Protein AF-A0A4S3LMI3-F1 (afdb_monomer_lite)

Radius of gyration: 13.81 Å; chains: 1; bounding box: 31×14×41 Å

Sequence (54 aa):
FMGMSTASVWFLNAAGYAMLKVFVGRDSHRQLLNDQLTAFRALPAMLAERESVI

Structure (mmCIF, N/CA/C/O backbone):
data_AF-A0A4S3LMI3-F1
#
_entry.id   AF-A0A4S3LMI3-F1
#
loop_
_atom_site.group_PDB
_atom_site.id
_atom_site.type_symbol
_atom_site.label_atom_id
_atom_site.label_alt_id
_atom_site.label_comp_id
_atom_site.label_asym_id
_atom_site.label_entity_id
_atom_site.label_seq_id
_atom_site.pdbx_PDB_ins_code
_atom_site.Cartn_x
_atom_site.Cartn_y
_atom_site.Cartn_z
_atom_site.occupancy
_atom_site.B_iso_or_equiv
_atom_site.auth_seq_id
_atom_site.auth_comp_id
_atom_site.auth_asym_id
_atom_site.auth_atom_id
_atom_site.pdbx_PDB_model_num
ATOM 1 N N . PHE A 1 1 ? 2.968 -7.215 12.015 1.00 78.81 1 PHE A N 1
ATOM 2 C CA . PHE A 1 1 ? 4.170 -6.750 12.728 1.00 78.81 1 PHE A CA 1
ATOM 3 C C . PHE A 1 1 ? 3.856 -6.528 14.206 1.00 78.81 1 PHE A C 1
ATOM 5 O O . PHE A 1 1 ? 2.827 -5.927 14.489 1.00 78.81 1 PHE A O 1
ATOM 12 N N . MET A 1 2 ? 4.687 -7.035 15.129 1.00 89.56 2 MET A N 1
ATOM 13 C CA . MET A 1 2 ? 4.472 -6.929 16.590 1.00 89.56 2 MET A CA 1
ATOM 14 C C . MET A 1 2 ? 3.038 -7.296 17.034 1.00 89.56 2 MET A C 1
ATOM 16 O O . MET A 1 2 ? 2.373 -6.539 17.732 1.00 89.56 2 MET A O 1
ATOM 20 N N . GLY A 1 3 ? 2.527 -8.437 16.557 1.00 92.00 3 GLY A N 1
ATOM 21 C CA . GLY A 1 3 ? 1.186 -8.930 16.908 1.00 92.00 3 GLY A CA 1
ATOM 22 C C . GLY A 1 3 ? 0.004 -8.274 16.177 1.00 92.00 3 GLY A C 1
ATOM 23 O O . GLY A 1 3 ? -1.130 -8.668 16.409 1.00 92.00 3 GLY A O 1
ATOM 24 N N . MET A 1 4 ? 0.234 -7.314 15.272 1.00 93.88 4 MET A N 1
ATOM 25 C CA . MET A 1 4 ? -0.834 -6.642 14.5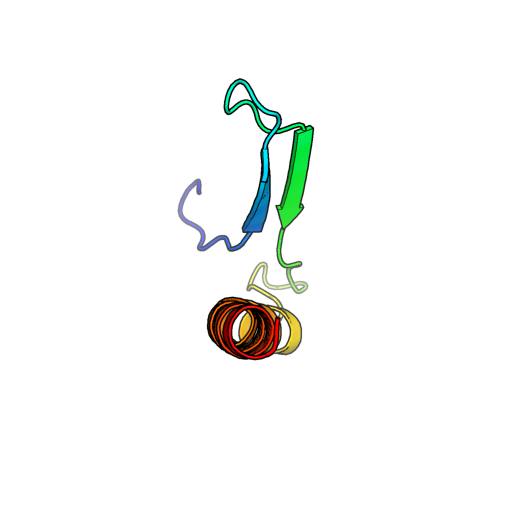13 1.00 93.88 4 MET A CA 1
ATOM 26 C C . MET A 1 4 ? -0.702 -6.852 13.000 1.00 93.88 4 MET A C 1
ATOM 28 O O . MET A 1 4 ? 0.403 -6.797 12.458 1.00 93.88 4 MET A O 1
ATOM 32 N N . SER A 1 5 ? -1.817 -7.011 12.286 1.00 95.75 5 SER A N 1
ATOM 33 C CA . SER A 1 5 ? -1.831 -7.074 10.814 1.00 95.75 5 SER A CA 1
ATOM 34 C C . SER A 1 5 ? -1.372 -5.757 10.194 1.00 95.75 5 SER A C 1
ATOM 36 O O . SER A 1 5 ? -1.771 -4.693 10.658 1.00 95.75 5 SER A O 1
ATOM 38 N N . THR A 1 6 ? -0.551 -5.806 9.148 1.00 97.62 6 THR A N 1
ATOM 39 C CA . THR A 1 6 ? -0.041 -4.632 8.415 1.00 97.62 6 THR A CA 1
ATOM 40 C C . THR A 1 6 ? -0.158 -4.869 6.915 1.00 97.62 6 THR A C 1
ATOM 42 O O . THR A 1 6 ? 0.050 -5.996 6.475 1.00 97.62 6 THR A O 1
ATOM 45 N N . ALA A 1 7 ? -0.424 -3.818 6.140 1.00 98.25 7 ALA A N 1
ATOM 46 C CA . ALA A 1 7 ? -0.428 -3.846 4.678 1.00 98.25 7 ALA A CA 1
ATOM 47 C C . ALA A 1 7 ? 0.375 -2.653 4.145 1.00 98.25 7 ALA A C 1
ATOM 49 O O . ALA A 1 7 ? 0.262 -1.549 4.686 1.00 98.25 7 ALA A O 1
ATOM 50 N N . SER A 1 8 ? 1.213 -2.876 3.131 1.00 98.19 8 SER A N 1
ATOM 51 C CA . SER A 1 8 ? 2.098 -1.837 2.601 1.00 98.19 8 SER A CA 1
ATOM 52 C C . SER A 1 8 ? 2.498 -2.066 1.149 1.00 98.19 8 SER A C 1
ATOM 54 O O . SER A 1 8 ? 2.714 -3.211 0.759 1.00 98.19 8 SER A O 1
ATOM 56 N N . VAL A 1 9 ? 2.699 -0.978 0.405 1.00 98.00 9 VAL A N 1
ATOM 57 C CA . VAL A 1 9 ? 3.319 -0.966 -0.930 1.00 98.00 9 VAL A CA 1
ATOM 58 C C . VAL A 1 9 ? 4.771 -0.519 -0.791 1.00 98.00 9 VAL A C 1
ATOM 60 O O . VAL A 1 9 ? 5.058 0.450 -0.082 1.00 98.00 9 VAL A O 1
ATOM 63 N N . TRP A 1 10 ? 5.694 -1.252 -1.414 1.00 98.19 10 TRP A N 1
ATOM 64 C CA . TRP A 1 10 ? 7.129 -0.975 -1.364 1.00 98.19 10 TRP A CA 1
ATOM 65 C C . TRP A 1 10 ? 7.610 -0.559 -2.747 1.00 98.19 10 TRP A C 1
ATOM 67 O O . TRP A 1 10 ? 7.422 -1.288 -3.715 1.00 98.19 10 TRP A O 1
ATOM 77 N N . PHE A 1 11 ? 8.269 0.591 -2.819 1.00 98.19 11 PHE A N 1
ATOM 78 C CA . PHE A 1 11 ? 8.940 1.061 -4.022 1.00 98.19 11 PHE A CA 1
ATOM 79 C C . PHE A 1 11 ? 10.423 0.752 -3.864 1.00 98.19 11 PHE A C 1
ATOM 81 O O . PHE A 1 11 ? 11.073 1.272 -2.952 1.00 98.19 11 PHE A O 1
ATOM 88 N N . LEU A 1 12 ? 10.933 -0.145 -4.704 1.00 98.38 12 LEU A N 1
ATOM 89 C CA . LEU A 1 12 ? 12.316 -0.610 -4.656 1.00 98.38 12 LEU A CA 1
ATOM 90 C C . LEU A 1 12 ? 13.158 0.115 -5.710 1.00 98.38 12 LEU A C 1
ATOM 92 O O . LEU A 1 12 ? 12.667 0.410 -6.798 1.00 98.38 12 LEU A O 1
ATOM 96 N N . ASN A 1 13 ? 14.427 0.381 -5.400 1.00 98.12 13 ASN A N 1
ATOM 97 C CA . ASN A 1 13 ? 15.403 0.772 -6.417 1.00 98.12 13 ASN A CA 1
ATOM 98 C C . ASN A 1 13 ? 15.874 -0.449 -7.225 1.00 98.12 13 ASN A C 1
ATOM 100 O O . ASN A 1 13 ? 15.566 -1.593 -6.894 1.00 98.12 13 ASN A O 1
ATOM 104 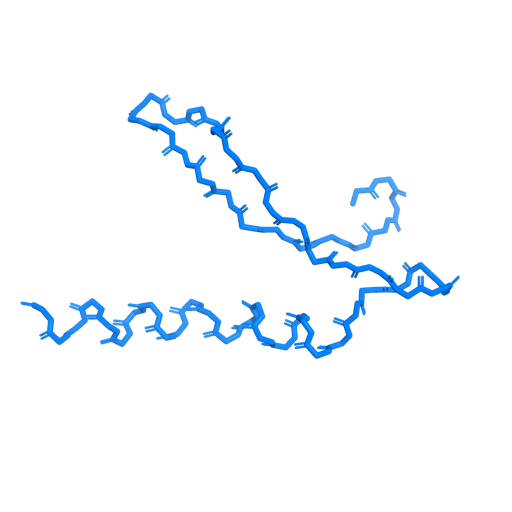N N . ALA A 1 14 ? 16.689 -0.207 -8.256 1.00 98.12 14 ALA A N 1
ATOM 105 C CA . ALA A 1 14 ? 17.253 -1.263 -9.102 1.00 98.12 14 ALA A CA 1
ATOM 106 C C . ALA A 1 14 ? 18.123 -2.287 -8.339 1.00 98.12 14 ALA A C 1
ATOM 108 O O . ALA A 1 14 ? 18.285 -3.411 -8.799 1.00 98.12 14 ALA A O 1
ATOM 109 N N . ALA A 1 15 ? 18.658 -1.923 -7.169 1.00 98.25 15 ALA A N 1
ATOM 110 C CA . ALA A 1 15 ? 19.416 -2.824 -6.299 1.00 98.25 15 ALA A CA 1
ATOM 111 C C . ALA A 1 15 ? 18.527 -3.601 -5.301 1.00 98.25 15 ALA A C 1
ATOM 113 O O . ALA A 1 15 ? 19.040 -4.326 -4.453 1.00 98.25 15 ALA A O 1
ATOM 114 N N . GLY A 1 16 ? 17.199 -3.454 -5.377 1.00 97.69 16 GLY A N 1
ATOM 115 C CA . GLY A 1 16 ? 16.232 -4.147 -4.520 1.00 97.69 16 GLY A CA 1
ATOM 116 C C . GLY A 1 16 ? 16.011 -3.510 -3.144 1.00 97.69 16 GLY A C 1
ATOM 117 O O . GLY A 1 16 ? 15.245 -4.040 -2.338 1.00 97.69 16 GLY A O 1
ATOM 118 N N . TYR A 1 17 ? 16.633 -2.365 -2.851 1.00 98.31 17 TYR A N 1
ATOM 119 C CA . TYR A 1 17 ? 16.426 -1.657 -1.588 1.00 98.31 17 TYR A CA 1
ATOM 120 C C . TYR A 1 17 ? 15.165 -0.799 -1.636 1.00 98.31 17 TYR A C 1
ATOM 122 O O . TYR A 1 17 ? 14.897 -0.115 -2.623 1.00 98.31 17 TYR A O 1
ATOM 130 N N . ALA A 1 18 ? 14.407 -0.789 -0.539 1.00 98.19 18 ALA A N 1
ATOM 131 C CA . ALA A 1 18 ? 13.223 0.052 -0.427 1.00 98.19 18 ALA A CA 1
ATOM 132 C C . ALA A 1 18 ? 13.606 1.540 -0.390 1.00 98.19 18 ALA A C 1
ATOM 134 O O . ALA A 1 18 ? 14.241 1.994 0.559 1.00 98.19 18 ALA A O 1
ATOM 135 N N . MET A 1 19 ? 13.170 2.290 -1.400 1.00 98.44 19 MET A N 1
ATOM 136 C CA . MET A 1 19 ? 13.258 3.752 -1.453 1.00 98.44 19 MET A CA 1
ATOM 137 C C . MET A 1 19 ? 12.108 4.409 -0.687 1.00 98.44 19 MET A C 1
ATOM 139 O O . MET A 1 19 ? 12.293 5.438 -0.046 1.00 98.44 19 MET A O 1
ATOM 143 N N . LEU A 1 20 ? 10.917 3.806 -0.752 1.00 98.50 20 LEU A N 1
ATOM 144 C CA . LEU A 1 20 ? 9.705 4.288 -0.094 1.00 98.50 20 LEU A CA 1
ATOM 145 C C . LEU A 1 20 ? 8.825 3.107 0.319 1.00 98.50 20 LEU A C 1
ATOM 147 O O . LEU A 1 20 ? 8.700 2.117 -0.403 1.00 98.50 20 LEU A O 1
ATOM 151 N N . LYS A 1 21 ? 8.180 3.234 1.480 1.00 98.12 21 LYS A N 1
ATOM 152 C CA . LYS A 1 21 ? 7.153 2.307 1.960 1.00 98.12 21 LYS A CA 1
ATOM 153 C C . LYS A 1 21 ? 5.915 3.106 2.333 1.00 98.12 21 LYS A C 1
ATOM 155 O O . LYS A 1 21 ? 5.999 4.003 3.167 1.00 98.12 21 LYS A O 1
ATOM 160 N N . VAL A 1 22 ? 4.778 2.761 1.742 1.00 98.19 22 VAL A N 1
ATOM 161 C CA . VAL A 1 22 ? 3.479 3.351 2.083 1.00 98.19 22 VAL A CA 1
ATOM 162 C C . VAL A 1 22 ? 2.670 2.302 2.823 1.00 98.19 22 VAL A C 1
ATOM 164 O O . VAL A 1 22 ? 2.504 1.192 2.322 1.00 98.19 22 VAL A O 1
ATOM 167 N N . PHE A 1 23 ? 2.187 2.638 4.015 1.00 98.25 23 PHE A N 1
ATOM 168 C CA . PHE A 1 23 ? 1.402 1.739 4.856 1.00 98.25 23 PHE A CA 1
ATOM 169 C C . PHE A 1 23 ? -0.070 2.136 4.830 1.00 98.25 23 PHE A C 1
ATOM 171 O O . PHE A 1 23 ? -0.394 3.321 4.864 1.00 98.25 23 PHE A O 1
ATOM 178 N N . VAL A 1 24 ? -0.952 1.136 4.819 1.00 98.50 24 VAL A N 1
ATOM 179 C CA . VAL A 1 24 ? -2.383 1.350 5.064 1.00 98.50 24 VAL A CA 1
ATOM 180 C C . VAL A 1 24 ? -2.555 1.915 6.475 1.00 98.50 24 VAL A C 1
ATOM 182 O O . VAL A 1 24 ? -1.987 1.381 7.436 1.00 98.50 24 VAL A O 1
ATOM 185 N N . GLY A 1 25 ? -3.315 3.004 6.587 1.00 97.75 25 GLY A N 1
ATOM 186 C CA . GLY A 1 25 ? -3.557 3.692 7.848 1.00 97.75 25 GLY A CA 1
ATOM 187 C C . GLY A 1 25 ? -4.374 2.855 8.830 1.00 97.75 25 GLY A C 1
ATOM 188 O O . GLY A 1 25 ? -4.935 1.810 8.488 1.00 97.75 25 GLY A O 1
ATOM 189 N N . ARG A 1 26 ? -4.451 3.333 10.073 1.00 98.31 26 ARG A N 1
ATOM 190 C CA . ARG A 1 26 ? -5.263 2.716 11.122 1.00 98.31 26 ARG A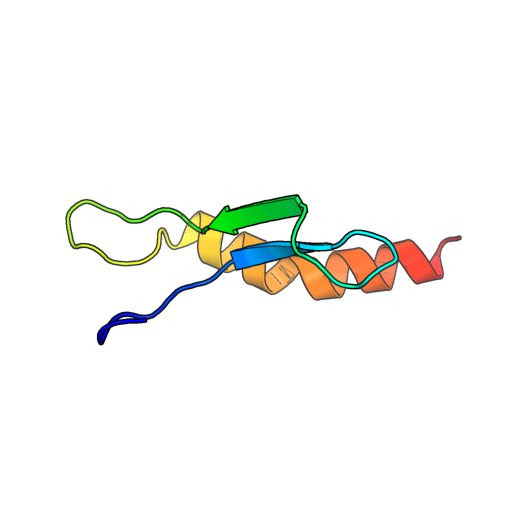 CA 1
ATOM 191 C C . ARG A 1 26 ? -6.301 3.677 11.670 1.00 98.31 26 ARG A C 1
ATOM 193 O O . ARG A 1 26 ? -6.089 4.887 11.662 1.00 98.31 26 ARG A O 1
ATOM 200 N N . ASP A 1 27 ? -7.387 3.110 12.168 1.00 97.25 27 ASP A N 1
ATOM 201 C CA . ASP A 1 27 ? -8.370 3.828 12.969 1.00 97.25 27 ASP A CA 1
ATOM 202 C C . ASP A 1 27 ? -7.913 3.996 14.435 1.00 97.25 27 ASP A C 1
ATOM 204 O O . ASP A 1 27 ? -6.828 3.561 14.845 1.00 97.25 27 ASP A O 1
ATOM 208 N N . SER A 1 28 ? -8.771 4.617 15.246 1.00 97.25 28 SER A N 1
ATOM 209 C CA . SER A 1 28 ? -8.567 4.813 16.688 1.00 97.25 28 SER A CA 1
ATOM 210 C C . SER A 1 28 ? -8.495 3.504 17.490 1.00 97.25 28 SER A C 1
ATOM 212 O O . SER A 1 28 ? -7.906 3.484 18.571 1.00 97.25 28 SER A O 1
ATOM 214 N N . HIS A 1 29 ? -9.027 2.397 16.966 1.00 95.81 29 HIS A N 1
ATOM 215 C CA . HIS A 1 29 ? -8.968 1.059 17.568 1.00 95.81 29 HIS A CA 1
ATOM 216 C C . HIS A 1 29 ? -7.734 0.264 17.127 1.00 95.81 29 HIS A C 1
ATOM 218 O O . HIS A 1 29 ? -7.587 -0.917 17.466 1.00 95.81 29 HIS A O 1
ATOM 224 N N . ARG A 1 30 ? -6.814 0.912 16.403 1.00 94.94 30 ARG A N 1
ATOM 225 C CA . ARG A 1 30 ? -5.612 0.312 15.822 1.00 94.94 30 ARG A CA 1
ATOM 226 C C . ARG A 1 30 ? -5.932 -0.788 14.808 1.00 94.94 30 ARG A C 1
ATOM 228 O O . ARG A 1 30 ? -5.066 -1.625 14.557 1.00 94.94 30 ARG A O 1
ATOM 235 N N . GLN A 1 31 ? -7.109 -0.797 14.191 1.00 96.88 31 GLN A N 1
ATOM 236 C CA . GLN A 1 31 ? -7.413 -1.673 13.057 1.00 96.88 31 GLN A CA 1
ATOM 237 C C . GLN A 1 31 ? -7.055 -0.977 11.748 1.00 96.88 31 GLN A C 1
ATOM 239 O O . GLN A 1 31 ? -6.990 0.247 11.694 1.00 96.88 31 GLN A O 1
ATOM 244 N N . LEU A 1 32 ? -6.750 -1.745 10.700 1.00 98.44 32 LEU A N 1
ATOM 245 C CA . LEU A 1 32 ? -6.492 -1.162 9.381 1.00 98.44 32 LEU A CA 1
ATOM 246 C C . LEU A 1 32 ? -7.774 -0.512 8.852 1.00 98.44 32 LEU A C 1
ATOM 248 O O . LEU A 1 32 ? -8.843 -1.113 8.942 1.00 98.44 32 LEU A O 1
ATOM 252 N N . LEU A 1 33 ? -7.655 0.684 8.272 1.00 98.50 33 LEU A N 1
ATOM 253 C CA . LEU A 1 33 ? -8.787 1.383 7.660 1.00 98.50 33 LEU A CA 1
ATOM 254 C C . LEU A 1 33 ? -9.361 0.530 6.521 1.00 98.50 33 LEU A C 1
ATOM 256 O O . LEU A 1 33 ? -8.658 0.226 5.555 1.00 98.50 33 LEU A O 1
ATOM 260 N N . ASN A 1 34 ? -10.630 0.137 6.640 1.00 98.00 34 ASN A N 1
ATOM 261 C CA . ASN A 1 34 ? -11.229 -0.875 5.768 1.00 98.00 34 ASN A CA 1
ATOM 262 C C . ASN A 1 34 ? -11.278 -0.449 4.292 1.00 98.00 34 ASN A C 1
ATOM 264 O O . ASN A 1 34 ? -10.958 -1.249 3.412 1.00 98.00 34 ASN A O 1
ATOM 268 N N . ASP A 1 35 ? -11.600 0.815 4.020 1.00 98.31 35 ASP A N 1
ATOM 269 C CA . ASP A 1 35 ? -11.680 1.339 2.651 1.00 98.31 35 ASP A CA 1
ATOM 270 C C . ASP A 1 35 ? -10.301 1.338 1.979 1.00 98.31 35 ASP A C 1
ATOM 272 O O . ASP A 1 35 ? -10.143 0.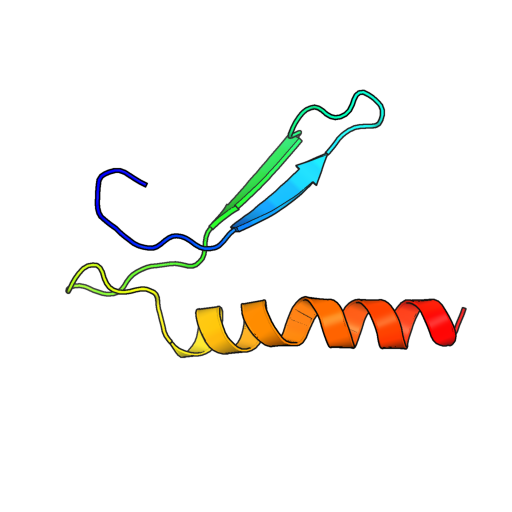865 0.853 1.00 98.31 35 ASP A O 1
ATOM 276 N N . GLN A 1 36 ? -9.266 1.769 2.710 1.00 98.50 36 GLN A N 1
ATOM 277 C CA . GLN A 1 36 ? -7.884 1.726 2.226 1.00 98.50 36 GLN A CA 1
ATOM 278 C C . GLN A 1 36 ? -7.394 0.288 2.033 1.00 98.50 36 GLN A C 1
ATOM 280 O O . GLN A 1 36 ? -6.716 -0.005 1.051 1.00 98.50 36 GLN A O 1
ATOM 285 N N . LEU A 1 37 ? -7.740 -0.624 2.948 1.00 98.44 37 LEU A N 1
ATOM 286 C CA . LEU A 1 37 ? -7.375 -2.036 2.846 1.00 98.44 37 LEU A CA 1
ATOM 287 C C . LEU A 1 37 ? -8.061 -2.719 1.654 1.00 98.44 37 LEU A C 1
ATOM 289 O O . LEU A 1 37 ? -7.450 -3.556 0.990 1.00 98.44 37 LEU A O 1
ATOM 293 N N . THR A 1 38 ? -9.309 -2.354 1.370 1.00 98.50 38 THR A N 1
ATOM 294 C CA . THR A 1 38 ? -10.057 -2.847 0.209 1.00 98.50 38 THR A CA 1
ATOM 295 C C . THR A 1 38 ? -9.416 -2.360 -1.088 1.00 98.50 38 THR A C 1
ATOM 297 O O . THR A 1 38 ? -9.099 -3.181 -1.948 1.00 98.50 38 THR A O 1
ATOM 300 N N . ALA A 1 39 ? -9.112 -1.061 -1.194 1.00 98.25 39 ALA A N 1
ATOM 301 C CA . ALA A 1 39 ? -8.386 -0.509 -2.339 1.00 98.25 39 ALA A CA 1
ATOM 302 C C . ALA A 1 39 ? -6.997 -1.155 -2.516 1.00 98.25 39 ALA A C 1
ATOM 304 O O . ALA A 1 39 ? -6.622 -1.536 -3.624 1.00 98.25 39 ALA A O 1
ATOM 305 N N . PHE A 1 40 ? -6.259 -1.362 -1.420 1.00 98.38 40 PHE A N 1
ATOM 306 C CA . PHE A 1 40 ? -4.966 -2.054 -1.436 1.00 98.38 40 PHE A CA 1
ATOM 307 C C . PHE A 1 40 ? -5.072 -3.475 -2.007 1.00 98.38 40 PHE A C 1
ATOM 309 O O . PHE A 1 40 ? -4.213 -3.888 -2.782 1.00 98.38 40 PHE A O 1
ATOM 316 N N . ARG A 1 41 ? -6.122 -4.226 -1.654 1.00 98.00 41 ARG A N 1
ATOM 317 C CA . ARG A 1 41 ? -6.338 -5.596 -2.153 1.00 98.00 41 ARG A CA 1
ATOM 318 C C . ARG A 1 41 ? -6.739 -5.648 -3.626 1.00 98.00 41 ARG A C 1
ATOM 320 O O . ARG A 1 41 ? -6.437 -6.640 -4.278 1.00 98.00 41 ARG A O 1
ATOM 327 N N . ALA A 1 42 ? -7.393 -4.610 -4.141 1.00 98.12 42 ALA A N 1
ATOM 328 C CA . ALA A 1 42 ? -7.738 -4.509 -5.558 1.00 98.12 42 ALA A CA 1
ATOM 329 C C . ALA A 1 42 ?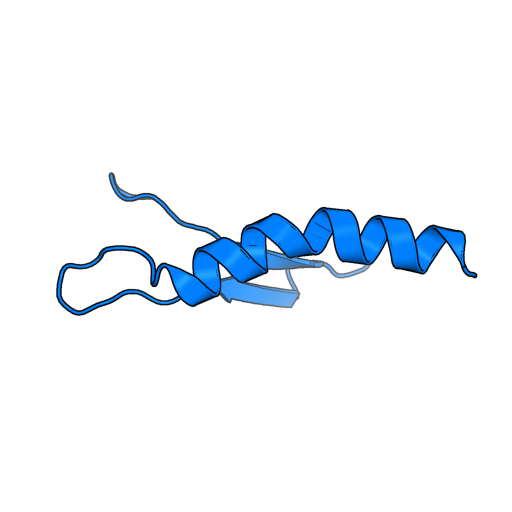 -6.532 -4.125 -6.439 1.00 98.12 42 ALA A C 1
ATOM 331 O O . ALA A 1 42 ? -6.486 -4.494 -7.612 1.00 98.12 42 ALA A O 1
ATOM 332 N N . LEU A 1 43 ? -5.539 -3.428 -5.871 1.00 97.00 43 LEU A N 1
ATOM 333 C CA . LEU A 1 43 ? -4.400 -2.874 -6.608 1.00 97.00 43 LEU A CA 1
ATOM 334 C C . LEU A 1 43 ? -3.648 -3.892 -7.496 1.00 97.00 43 LEU A C 1
ATOM 336 O O . LEU A 1 43 ? -3.381 -3.543 -8.643 1.00 97.00 43 LEU A O 1
ATOM 340 N N . PRO A 1 44 ? -3.330 -5.132 -7.062 1.00 96.31 44 PRO A N 1
ATOM 341 C CA . PRO A 1 44 ? -2.627 -6.090 -7.920 1.00 96.31 44 PRO A CA 1
ATOM 342 C C . PRO A 1 44 ? -3.393 -6.440 -9.200 1.00 96.31 44 PRO A C 1
ATOM 344 O O . PRO A 1 44 ? -2.790 -6.513 -10.266 1.00 96.31 44 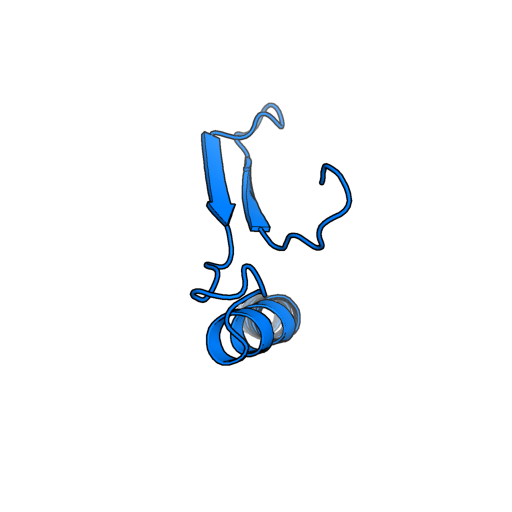PRO A O 1
ATOM 347 N N . ALA A 1 45 ? -4.716 -6.611 -9.112 1.00 96.19 45 ALA A N 1
ATOM 348 C CA . ALA A 1 45 ? -5.548 -6.908 -10.276 1.00 96.19 45 ALA A CA 1
ATOM 349 C C . ALA A 1 45 ? -5.581 -5.722 -11.253 1.00 96.19 45 ALA A C 1
ATOM 351 O O . ALA A 1 45 ? -5.419 -5.914 -12.453 1.00 96.19 45 ALA A O 1
ATOM 352 N N . MET A 1 46 ? -5.699 -4.496 -10.731 1.00 95.31 46 MET A N 1
ATOM 353 C CA . MET A 1 46 ? -5.673 -3.276 -11.547 1.00 95.31 46 MET A CA 1
ATOM 354 C C . MET A 1 46 ? -4.327 -3.066 -12.256 1.00 95.31 46 MET A C 1
ATOM 356 O O . MET A 1 46 ? -4.289 -2.581 -13.385 1.00 95.31 46 MET A O 1
ATOM 360 N N . LEU A 1 47 ? -3.214 -3.408 -11.599 1.00 94.25 47 LEU A N 1
ATOM 361 C CA . LEU A 1 47 ? -1.883 -3.328 -12.204 1.00 94.25 47 LEU A CA 1
ATOM 362 C C . LEU A 1 47 ? -1.713 -4.369 -13.314 1.00 94.25 47 LEU A C 1
ATOM 364 O O . LEU A 1 47 ? -1.253 -4.014 -14.394 1.00 94.25 47 LEU A O 1
ATOM 368 N N . ALA A 1 48 ? -2.143 -5.611 -13.077 1.00 94.06 48 ALA A N 1
ATOM 369 C CA . ALA A 1 48 ? -2.088 -6.678 -14.076 1.00 94.06 48 ALA A CA 1
ATOM 370 C C . ALA A 1 48 ? -2.941 -6.358 -15.317 1.00 94.06 48 ALA A C 1
ATOM 372 O O . ALA A 1 48 ? -2.493 -6.544 -16.447 1.00 94.06 48 ALA A O 1
ATOM 373 N N . GLU A 1 49 ? -4.148 -5.820 -15.119 1.00 92.06 49 GLU A N 1
ATOM 374 C CA . GLU A 1 49 ? -4.993 -5.345 -16.219 1.00 92.06 49 GLU A CA 1
ATOM 375 C C . GLU A 1 49 ? -4.290 -4.237 -17.014 1.00 92.06 49 GLU A C 1
ATOM 377 O O . GLU A 1 49 ? -4.266 -4.268 -18.242 1.00 92.06 49 GLU A O 1
ATOM 382 N N . ARG A 1 50 ? -3.640 -3.289 -16.332 1.00 88.88 50 ARG A N 1
ATOM 383 C CA . ARG A 1 50 ? -2.935 -2.188 -16.996 1.00 88.88 50 ARG A CA 1
ATOM 384 C C . ARG A 1 50 ? -1.688 -2.626 -17.764 1.00 88.88 50 ARG A C 1
ATOM 386 O O . ARG A 1 50 ? -1.416 -2.040 -18.807 1.00 88.88 50 ARG A O 1
ATOM 393 N N . GLU A 1 51 ? -0.956 -3.627 -17.284 1.00 84.56 51 GLU A N 1
ATOM 394 C CA . GLU A 1 51 ? 0.165 -4.223 -18.025 1.00 84.56 51 GLU A CA 1
ATOM 395 C C . GLU A 1 51 ? -0.303 -4.921 -19.307 1.00 84.56 51 GLU A C 1
ATOM 397 O O . GLU A 1 51 ? 0.411 -4.889 -20.298 1.00 84.56 51 GLU A O 1
ATOM 402 N N . SER A 1 52 ? -1.511 -5.495 -19.327 1.00 75.81 52 SER A N 1
ATOM 403 C CA . SER A 1 52 ? -2.045 -6.191 -20.510 1.00 75.81 52 SER A CA 1
ATOM 404 C C . SER A 1 52 ? -2.516 -5.278 -21.653 1.00 75.81 52 SER A C 1
ATOM 406 O O . SER A 1 52 ? -2.815 -5.763 -22.743 1.00 75.81 52 SER A O 1
ATOM 408 N N . VAL A 1 53 ? -2.606 -3.967 -21.408 1.00 64.75 53 VAL A N 1
ATOM 409 C CA . VAL A 1 53 ? -3.071 -2.959 -22.381 1.00 64.75 53 VAL A CA 1
ATOM 410 C C . VAL A 1 53 ? -1.898 -2.207 -23.040 1.00 64.75 53 VAL A C 1
ATOM 412 O O . VAL A 1 53 ? -2.117 -1.427 -23.967 1.00 64.75 53 VAL A O 1
ATOM 415 N N . ILE A 1 54 ? -0.659 -2.440 -22.589 1.00 52.12 54 ILE A N 1
ATOM 416 C CA . ILE A 1 54 ? 0.583 -1.851 -23.126 1.00 52.12 54 ILE A CA 1
ATOM 417 C C . ILE A 1 54 ? 1.339 -2.914 -23.924 1.00 52.12 54 ILE A C 1
ATOM 419 O O . ILE A 1 54 ? 1.840 -2.564 -25.016 1.00 52.12 54 ILE A O 1
#

Secondary structure (DSSP, 8-state):
-TTS---EEEEE-TTS-EEEEEE--B-TTSPBPHHHHHHHHHHHHHHHHHHTT-

Foldseek 3Di:
DVPADWDWDFDADPVRDGPDIDTQDADPVRHGDPVSVVVSVCVVVVVVVVVVVD

pLDDT: mean 94.56, std 8.53, range [52.12, 98.5]